Protein AF-A0A432GRE0-F1 (afdb_monomer)

Sequence (163 aa):
MTPLKIIQGWVVRYPKRILFLTLFLGASVVPSLLFLKNDPSPHLLPVSHPARQALQQLREDFTGTNSGVFIMLEAKDTIFKTNTLERIQRLTEAIQNMQLLSTEDLEALNVIAEQMSGKEGLRLQKLLPKEVKDLNDMFWMEFEEMRETLENEGRWFPEWNSL

Radius of gyration: 28.03 Å; Cα contacts (8 Å, |Δi|>4): 56; chains: 1; bounding box: 56×34×92 Å

Organism: NCBI:txid2024889

Secondary structure (DSSP, 8-state):
--HHHHHHHHHHH-HHHHHHHHHHHHHHHGGGGGG------S--S-TTSHHHHHHHHHHHH-TT-S-PPP-----SS-S-SHHHHHHHHHHHHHHHT-----HHHHHHHHHHHHHS-SHHHHHHHHH--SSGGG--HHHHHHHHHHHHHHHHTT---GGGG--

Structure (mmCIF, N/CA/C/O backbone):
data_AF-A0A432GRE0-F1
#
_entry.id   AF-A0A432GRE0-F1
#
loop_
_atom_site.group_PDB
_atom_site.id
_atom_site.type_symbol
_atom_site.label_atom_id
_atom_site.label_alt_id
_atom_site.label_comp_id
_atom_site.label_asym_id
_atom_site.label_entity_id
_atom_site.label_seq_id
_atom_site.pdbx_PDB_ins_code
_atom_site.Cartn_x
_atom_site.Cartn_y
_atom_site.Cartn_z
_atom_site.occupancy
_atom_site.B_iso_or_equiv
_atom_site.auth_seq_id
_atom_site.auth_comp_id
_atom_site.auth_asym_id
_atom_site.auth_atom_id
_atom_site.pdbx_PDB_model_num
ATOM 1 N N . MET A 1 1 ? 12.224 1.061 -63.459 1.00 57.09 1 MET A N 1
ATOM 2 C CA . MET A 1 1 ? 12.650 -0.043 -62.568 1.00 57.09 1 MET A CA 1
ATOM 3 C C . MET A 1 1 ? 11.858 0.112 -61.276 1.00 57.09 1 MET A C 1
ATOM 5 O O . MET A 1 1 ? 11.942 1.175 -60.680 1.00 57.09 1 MET A O 1
ATOM 9 N N . THR A 1 2 ? 10.984 -0.831 -60.916 1.00 74.00 2 THR A N 1
ATOM 10 C CA . THR A 1 2 ? 10.103 -0.656 -59.748 1.00 74.00 2 THR A CA 1
ATOM 11 C C . THR A 1 2 ? 10.904 -0.790 -58.446 1.00 74.00 2 THR A C 1
ATOM 13 O O . THR A 1 2 ? 11.778 -1.658 -58.373 1.00 74.00 2 THR A O 1
ATOM 16 N N . PRO A 1 3 ? 10.625 0.027 -57.414 1.00 75.00 3 PRO A N 1
ATOM 17 C CA . PRO A 1 3 ? 11.394 0.039 -56.162 1.00 75.00 3 PRO A CA 1
ATOM 18 C C . PRO A 1 3 ? 11.444 -1.343 -55.494 1.00 75.00 3 PRO A C 1
ATOM 20 O O . PRO A 1 3 ? 12.472 -1.749 -54.958 1.00 75.00 3 PRO A O 1
ATOM 23 N N . LEU A 1 4 ? 10.377 -2.131 -55.647 1.00 78.19 4 LEU A N 1
ATOM 24 C CA . LEU A 1 4 ? 10.281 -3.501 -55.149 1.00 78.19 4 LEU A CA 1
ATOM 25 C C . LEU A 1 4 ? 11.351 -4.443 -55.734 1.00 78.19 4 LEU A C 1
ATOM 27 O O . LEU A 1 4 ? 11.923 -5.255 -55.010 1.00 78.19 4 LEU A O 1
ATOM 31 N N . LYS A 1 5 ? 11.671 -4.313 -57.029 1.00 78.62 5 LYS A N 1
ATOM 32 C CA . LYS A 1 5 ? 12.694 -5.148 -57.684 1.00 78.62 5 LYS A CA 1
ATOM 33 C C . LYS A 1 5 ? 14.106 -4.804 -57.210 1.00 78.62 5 LYS A C 1
ATOM 35 O O . LYS A 1 5 ? 14.967 -5.678 -57.167 1.00 78.62 5 LYS A O 1
ATOM 40 N N . ILE A 1 6 ? 14.340 -3.547 -56.831 1.00 79.00 6 ILE A N 1
ATOM 41 C CA . ILE A 1 6 ? 15.621 -3.095 -56.276 1.00 79.00 6 ILE A CA 1
ATOM 42 C C . ILE A 1 6 ? 15.813 -3.696 -54.879 1.00 79.00 6 ILE A C 1
ATOM 44 O O . ILE A 1 6 ? 16.862 -4.276 -54.610 1.00 79.00 6 ILE A O 1
ATOM 48 N N . ILE A 1 7 ? 14.778 -3.659 -54.033 1.00 80.06 7 ILE A N 1
ATOM 49 C CA . ILE A 1 7 ? 14.811 -4.243 -52.683 1.00 80.06 7 ILE A CA 1
ATOM 50 C C . ILE A 1 7 ? 15.022 -5.762 -52.747 1.00 80.06 7 ILE A C 1
ATOM 52 O O . ILE A 1 7 ? 15.904 -6.283 -52.070 1.00 80.06 7 ILE A O 1
ATOM 56 N N . GLN A 1 8 ? 14.295 -6.475 -53.613 1.00 80.88 8 GLN A N 1
ATOM 57 C CA . GLN A 1 8 ? 14.498 -7.917 -53.815 1.00 80.88 8 GLN A CA 1
ATOM 58 C C . GLN A 1 8 ? 15.933 -8.246 -54.254 1.00 80.88 8 GLN A C 1
ATOM 60 O O . GLN A 1 8 ? 16.547 -9.171 -53.723 1.00 80.88 8 GLN A O 1
ATOM 65 N N . GLY A 1 9 ? 16.501 -7.455 -55.171 1.00 80.00 9 GLY A N 1
ATOM 66 C CA . GLY A 1 9 ? 17.891 -7.617 -55.599 1.00 80.00 9 GLY A CA 1
ATOM 67 C C . GLY A 1 9 ? 18.896 -7.437 -54.456 1.00 80.00 9 GLY A C 1
ATOM 68 O O . GLY A 1 9 ? 19.890 -8.158 -54.393 1.00 80.00 9 GLY A O 1
ATOM 69 N N . TRP A 1 10 ? 18.626 -6.523 -53.523 1.00 80.31 10 TRP A N 1
ATOM 70 C CA . TRP A 1 10 ? 19.461 -6.303 -52.338 1.00 80.31 10 TRP A CA 1
ATOM 71 C C . TRP A 1 10 ? 19.343 -7.439 -51.318 1.00 80.31 10 TRP A C 1
ATOM 73 O O . TRP A 1 10 ? 20.363 -7.865 -50.776 1.00 80.31 10 TRP A O 1
ATOM 83 N N . VAL A 1 11 ? 18.133 -7.973 -51.117 1.00 82.81 11 VAL A N 1
ATOM 84 C CA . VAL A 1 11 ? 17.869 -9.129 -50.241 1.00 82.81 11 VAL A CA 1
ATOM 85 C C . VAL A 1 11 ? 18.639 -10.364 -50.691 1.00 82.81 11 VAL A C 1
ATOM 87 O O . VAL A 1 11 ? 19.316 -10.997 -49.882 1.00 82.81 11 VAL A O 1
ATOM 90 N N . VAL A 1 12 ? 18.610 -10.663 -51.991 1.00 87.00 12 VAL A N 1
ATOM 91 C CA . VAL A 1 12 ? 19.311 -11.828 -52.551 1.00 87.00 12 VAL A CA 1
ATOM 92 C C . VAL A 1 12 ? 20.828 -11.615 -52.592 1.00 87.00 12 VAL A C 1
ATOM 94 O O . VAL A 1 12 ? 21.588 -12.554 -52.368 1.00 87.00 12 VAL A O 1
ATOM 97 N N . ARG A 1 13 ? 21.297 -10.386 -52.853 1.00 88.38 13 ARG A N 1
ATOM 98 C CA . ARG A 1 13 ? 22.733 -10.084 -52.979 1.00 88.38 13 ARG A CA 1
ATOM 99 C C . ARG A 1 13 ? 23.453 -9.964 -51.632 1.00 88.38 13 ARG A C 1
ATOM 101 O O . ARG A 1 13 ? 24.634 -10.295 -51.558 1.00 88.38 13 ARG A O 1
ATOM 108 N N . TYR A 1 14 ? 22.778 -9.507 -50.574 1.00 88.81 14 TYR A N 1
ATOM 109 C CA . TYR A 1 14 ? 23.393 -9.266 -49.260 1.00 88.81 14 TYR A CA 1
ATOM 110 C C . TYR A 1 14 ? 22.621 -9.893 -48.081 1.00 88.81 14 TYR A C 1
ATOM 112 O O . TYR A 1 14 ? 22.358 -9.207 -47.087 1.00 88.81 14 TYR A O 1
ATOM 120 N N . PRO A 1 15 ? 22.318 -11.205 -48.110 1.00 86.81 15 PRO A N 1
ATOM 121 C CA . PRO A 1 15 ? 21.462 -11.848 -47.110 1.00 86.81 15 PRO A CA 1
ATOM 122 C C . PRO A 1 15 ? 22.035 -11.759 -45.689 1.00 86.81 15 PRO A C 1
ATOM 124 O O . PRO A 1 15 ? 21.315 -11.444 -44.749 1.00 86.81 15 PRO A O 1
ATOM 127 N N . LYS A 1 16 ? 23.354 -11.941 -45.520 1.00 89.50 16 LYS A N 1
ATOM 128 C CA . LYS A 1 16 ? 24.015 -11.859 -44.203 1.00 89.50 16 LYS A CA 1
ATOM 129 C C . LYS A 1 16 ? 23.956 -10.457 -43.589 1.00 89.50 16 LYS A C 1
ATOM 131 O O . LYS A 1 16 ? 23.813 -10.330 -42.380 1.00 89.50 16 LYS A O 1
ATOM 136 N N . ARG A 1 17 ? 24.064 -9.406 -44.414 1.00 90.06 17 ARG A N 1
ATOM 137 C CA . ARG A 1 17 ? 24.013 -8.011 -43.940 1.00 90.06 17 ARG A CA 1
ATOM 138 C C . ARG A 1 17 ? 22.606 -7.626 -43.516 1.00 90.06 17 ARG A C 1
ATOM 140 O O . ARG A 1 17 ? 22.448 -6.951 -42.511 1.00 90.06 17 ARG A O 1
ATOM 147 N N . ILE A 1 18 ? 21.606 -8.077 -44.267 1.00 89.50 18 ILE A N 1
ATOM 148 C CA . ILE A 1 18 ? 20.202 -7.827 -43.942 1.00 89.50 18 ILE A CA 1
ATOM 149 C C . ILE A 1 18 ? 19.811 -8.592 -42.685 1.00 89.50 18 ILE A C 1
ATOM 151 O O . ILE A 1 18 ? 19.222 -7.989 -41.801 1.00 89.50 18 ILE A O 1
ATOM 155 N N . LEU A 1 19 ? 20.233 -9.853 -42.552 1.00 90.62 19 LEU A N 1
ATOM 156 C CA . LEU A 1 19 ? 20.012 -10.638 -41.338 1.00 90.62 19 LEU A CA 1
ATOM 157 C C . LEU A 1 19 ? 20.657 -9.979 -40.111 1.00 90.62 19 LEU A C 1
ATOM 159 O O . LEU A 1 19 ? 20.009 -9.846 -39.074 1.00 90.62 19 LEU A O 1
ATOM 163 N N . PHE A 1 20 ? 21.902 -9.510 -40.241 1.00 94.69 20 PHE A N 1
ATOM 164 C CA . PHE A 1 20 ? 22.573 -8.760 -39.180 1.00 94.69 20 PHE A CA 1
ATOM 165 C C . PHE A 1 20 ? 21.824 -7.471 -38.833 1.00 94.69 20 PHE A C 1
ATOM 167 O O . PHE A 1 20 ? 21.589 -7.205 -37.662 1.00 94.69 20 PHE A O 1
ATOM 174 N N . LEU A 1 21 ? 21.401 -6.699 -39.836 1.00 93.62 21 LEU A N 1
ATOM 175 C CA . LEU A 1 21 ? 20.665 -5.454 -39.633 1.00 93.62 21 LEU A CA 1
ATOM 176 C C . LEU A 1 21 ? 19.322 -5.698 -38.932 1.00 93.62 21 LEU A C 1
ATOM 178 O O . LEU A 1 21 ? 18.994 -4.984 -37.991 1.00 93.62 21 LEU A O 1
ATOM 182 N N . THR A 1 22 ? 18.566 -6.721 -39.341 1.00 92.38 22 THR A N 1
ATOM 183 C CA . THR A 1 22 ? 17.294 -7.081 -38.699 1.00 92.38 22 THR A CA 1
ATOM 184 C C . THR A 1 22 ? 17.494 -7.566 -37.270 1.00 92.38 22 THR A C 1
ATOM 186 O O . THR A 1 22 ? 16.721 -7.196 -36.391 1.00 92.38 22 THR A O 1
ATOM 189 N N . LEU A 1 23 ? 18.548 -8.349 -37.019 1.00 95.19 23 LEU A N 1
ATOM 190 C CA . LEU A 1 23 ? 18.876 -8.822 -35.677 1.00 95.19 23 LEU A CA 1
ATOM 191 C C . LEU A 1 23 ? 19.320 -7.664 -34.779 1.00 95.19 23 LEU A C 1
ATOM 193 O O . LEU A 1 23 ? 18.904 -7.590 -33.631 1.00 95.19 23 LEU A O 1
ATOM 197 N N . PHE A 1 24 ? 20.118 -6.742 -35.315 1.00 96.00 24 PHE A N 1
ATOM 198 C CA . PHE A 1 24 ? 20.566 -5.545 -34.615 1.00 96.00 24 PHE A CA 1
ATOM 199 C C . PHE A 1 24 ? 19.393 -4.623 -34.264 1.00 96.00 24 PHE A C 1
ATOM 201 O O . PHE A 1 24 ? 19.282 -4.189 -33.122 1.00 96.00 24 PHE A O 1
ATOM 208 N N . LEU A 1 25 ? 18.475 -4.383 -35.207 1.00 94.69 25 LEU A N 1
ATOM 209 C CA . LEU A 1 25 ? 17.241 -3.634 -34.952 1.00 94.69 25 LEU A CA 1
ATOM 210 C C . LEU A 1 25 ? 16.382 -4.315 -33.882 1.00 94.69 25 LEU A C 1
ATOM 212 O O . LEU A 1 25 ? 15.955 -3.651 -32.943 1.00 94.69 25 LEU A O 1
ATOM 216 N N . GLY A 1 26 ? 16.189 -5.633 -33.966 1.00 93.12 26 GLY A N 1
ATOM 217 C CA . GLY A 1 26 ? 15.477 -6.389 -32.933 1.00 93.12 26 GLY A CA 1
ATOM 218 C C . GLY A 1 26 ? 16.143 -6.288 -31.558 1.00 93.12 26 GLY A C 1
ATOM 219 O O . GLY A 1 26 ? 15.477 -5.996 -30.569 1.00 93.12 26 GLY A O 1
ATOM 220 N N . ALA A 1 27 ? 17.467 -6.447 -31.495 1.00 94.31 27 ALA A N 1
ATOM 221 C CA . ALA A 1 27 ? 18.237 -6.338 -30.259 1.00 94.31 27 ALA A CA 1
ATOM 222 C C . ALA A 1 27 ? 18.201 -4.919 -29.672 1.00 94.31 27 ALA A C 1
ATOM 224 O O . ALA A 1 27 ? 18.204 -4.761 -28.456 1.00 94.31 27 ALA A O 1
ATOM 225 N N . SER A 1 28 ? 18.114 -3.887 -30.517 1.00 93.69 28 SER A N 1
ATOM 226 C CA . SER A 1 28 ? 18.075 -2.489 -30.075 1.00 93.69 28 SER A CA 1
ATOM 227 C C . SER A 1 28 ? 16.820 -2.129 -29.269 1.00 93.69 28 SER A C 1
ATOM 229 O O . SER A 1 28 ? 16.859 -1.180 -28.492 1.00 93.69 28 SER A O 1
ATOM 231 N N . VAL A 1 29 ? 15.736 -2.905 -29.406 1.00 92.38 29 VAL A N 1
ATOM 232 C CA . VAL A 1 29 ? 14.478 -2.724 -28.655 1.00 92.38 29 VAL A CA 1
ATOM 233 C C . VAL A 1 29 ? 14.493 -3.476 -27.317 1.00 92.38 29 VAL A C 1
ATOM 235 O O . VAL A 1 29 ? 13.714 -3.161 -26.424 1.00 92.38 29 VAL A O 1
ATOM 238 N N . VAL A 1 30 ? 15.400 -4.439 -27.120 1.00 91.00 30 VAL A N 1
ATOM 239 C CA . VAL A 1 30 ? 15.488 -5.229 -25.875 1.00 91.00 30 VAL A CA 1
ATOM 240 C C . VAL A 1 30 ? 15.700 -4.356 -24.627 1.00 91.00 30 VAL A C 1
ATOM 242 O O . VAL A 1 30 ? 15.011 -4.599 -23.637 1.00 91.00 30 VAL A O 1
ATOM 245 N N . PRO A 1 31 ? 16.546 -3.304 -24.635 1.00 90.62 31 PRO A N 1
ATOM 246 C CA . PRO A 1 31 ? 16.659 -2.388 -23.500 1.00 90.62 31 PRO A CA 1
ATOM 247 C C . PRO A 1 31 ? 15.342 -1.695 -23.125 1.00 90.62 31 PRO A C 1
ATOM 249 O O . PRO A 1 31 ? 15.156 -1.363 -21.960 1.00 90.62 31 PRO A O 1
ATOM 252 N N . SER A 1 32 ? 14.403 -1.509 -24.063 1.00 84.50 32 SER A N 1
ATOM 253 C CA . SER A 1 32 ? 13.087 -0.922 -23.770 1.00 84.50 32 SER A CA 1
ATOM 254 C C . SER A 1 32 ? 12.253 -1.787 -22.821 1.00 84.50 32 SER A C 1
ATOM 256 O O . SER A 1 32 ? 11.414 -1.253 -22.102 1.00 84.50 32 SER A O 1
ATOM 258 N N . LEU A 1 33 ? 12.514 -3.098 -22.758 1.00 83.69 33 LEU A N 1
ATOM 259 C CA . LEU A 1 33 ? 11.857 -4.001 -21.810 1.00 83.69 33 LEU A CA 1
ATOM 260 C C . LEU A 1 33 ? 12.248 -3.708 -20.356 1.00 83.69 33 LEU A C 1
ATOM 262 O O . LEU A 1 33 ? 11.462 -3.986 -19.461 1.00 83.69 33 LEU 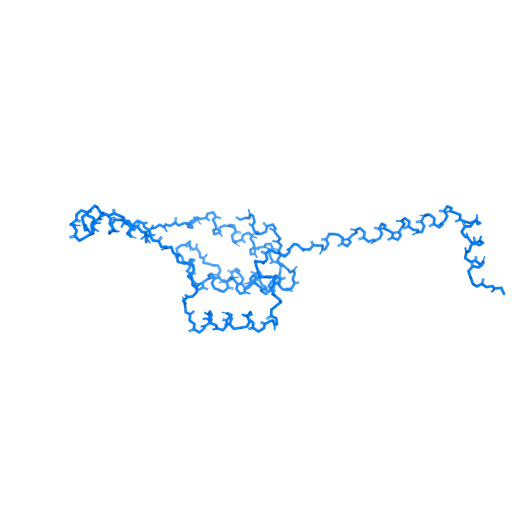A O 1
ATOM 266 N N . LEU A 1 34 ? 13.413 -3.099 -20.109 1.00 81.06 34 LEU A N 1
ATOM 267 C CA . LEU A 1 34 ? 13.804 -2.665 -18.762 1.00 81.06 34 LEU A CA 1
ATOM 268 C C . LEU A 1 34 ? 12.990 -1.458 -18.272 1.00 81.06 34 LEU A C 1
ATOM 270 O O . LEU A 1 34 ? 12.990 -1.162 -17.083 1.00 81.06 34 LEU A O 1
ATOM 274 N N . PHE A 1 35 ? 12.291 -0.764 -19.175 1.00 78.12 35 PHE A N 1
ATOM 275 C CA . PHE A 1 35 ? 11.411 0.358 -18.843 1.00 78.12 35 PHE A CA 1
ATOM 276 C C . PHE A 1 35 ? 9.936 -0.053 -18.740 1.00 78.12 35 PHE A C 1
ATOM 278 O O . PHE A 1 35 ? 9.088 0.812 -18.508 1.00 78.12 35 PHE A O 1
ATOM 285 N N . LEU A 1 36 ? 9.611 -1.344 -18.910 1.00 76.69 36 LEU A N 1
ATOM 286 C CA . LEU A 1 36 ? 8.260 -1.842 -18.663 1.00 76.69 36 LEU A CA 1
ATOM 287 C C . LEU A 1 36 ? 7.952 -1.723 -17.171 1.00 76.69 36 LEU A C 1
ATOM 289 O O . LEU A 1 36 ? 8.658 -2.279 -16.333 1.00 76.69 36 LEU A O 1
ATOM 293 N N . LYS A 1 37 ? 6.876 -1.011 -16.850 1.00 71.56 37 LYS A N 1
ATOM 294 C CA . LYS A 1 37 ? 6.361 -0.885 -15.488 1.00 71.56 37 LYS A CA 1
ATOM 295 C C . LYS A 1 37 ? 5.057 -1.651 -15.414 1.00 71.56 37 LYS A C 1
ATOM 297 O O . LYS A 1 37 ? 4.219 -1.532 -16.307 1.00 71.56 37 LYS A O 1
ATOM 302 N N . ASN A 1 38 ? 4.927 -2.470 -14.381 1.00 63.03 38 ASN A N 1
ATOM 303 C CA . ASN A 1 38 ? 3.652 -3.079 -14.051 1.00 63.03 38 ASN A CA 1
ATOM 304 C C . ASN A 1 38 ? 2.815 -1.993 -13.375 1.00 63.03 38 ASN A C 1
ATOM 306 O O . ASN A 1 38 ? 3.333 -1.345 -12.470 1.00 63.03 38 ASN A O 1
ATOM 310 N N . ASP A 1 39 ? 1.591 -1.761 -13.838 1.00 64.81 39 ASP A N 1
ATOM 311 C CA . ASP A 1 39 ? 0.656 -0.864 -13.160 1.00 64.81 39 ASP A CA 1
ATOM 312 C C . ASP A 1 39 ? -0.028 -1.680 -12.052 1.00 64.81 39 ASP A C 1
ATOM 314 O O . ASP A 1 39 ? -0.822 -2.573 -12.368 1.00 64.81 39 ASP A O 1
ATOM 318 N N . PRO A 1 40 ? 0.323 -1.472 -10.769 1.00 57.88 40 PRO A N 1
ATOM 319 C CA . PRO A 1 40 ? -0.276 -2.216 -9.671 1.00 57.88 40 PRO A CA 1
ATOM 320 C C . PRO A 1 40 ? -1.659 -1.662 -9.302 1.00 57.88 40 PRO A C 1
ATOM 322 O O . PRO A 1 40 ? -2.302 -2.207 -8.403 1.00 57.88 40 PRO A O 1
ATOM 325 N N . SER A 1 41 ? -2.114 -0.579 -9.947 1.00 60.84 41 SER A N 1
ATOM 326 C CA . SER A 1 41 ? -3.357 0.077 -9.585 1.00 60.84 41 SER A CA 1
ATOM 327 C C . SER A 1 41 ? -4.546 -0.860 -9.817 1.00 60.84 41 SER A C 1
ATOM 329 O O . SER A 1 41 ? -4.748 -1.358 -10.929 1.00 60.84 41 SER A O 1
ATOM 331 N N . PRO A 1 42 ? -5.416 -1.064 -8.810 1.00 61.75 42 PRO A N 1
ATOM 332 C CA . PRO A 1 42 ? -6.671 -1.783 -9.011 1.00 61.75 42 PRO A CA 1
ATOM 333 C C . PRO A 1 42 ? -7.651 -0.984 -9.891 1.00 61.75 42 PRO A C 1
ATOM 335 O O . PRO A 1 42 ? -8.709 -1.490 -10.277 1.00 61.75 42 PRO A O 1
ATOM 338 N N . HIS A 1 43 ? -7.335 0.279 -10.204 1.00 66.50 43 HIS A N 1
ATOM 339 C CA . HIS A 1 43 ? -8.165 1.150 -11.018 1.00 66.50 43 HIS A CA 1
ATOM 340 C C . HIS A 1 43 ? -7.886 0.954 -12.508 1.00 66.50 43 HIS A C 1
ATOM 342 O O . HIS A 1 43 ? -6.969 1.528 -13.080 1.00 66.50 43 HIS A O 1
ATOM 348 N N . LEU A 1 44 ? -8.785 0.231 -13.174 1.00 73.81 44 LEU A N 1
ATOM 349 C CA . LEU A 1 44 ? -8.742 0.001 -14.625 1.00 73.81 44 LEU A CA 1
ATOM 350 C C . LEU A 1 44 ? -9.068 1.247 -15.471 1.00 73.81 44 LEU A C 1
ATOM 352 O O . LEU A 1 44 ? -9.038 1.188 -16.700 1.00 73.81 44 LEU A O 1
ATOM 356 N N . LEU A 1 45 ? -9.454 2.356 -14.833 1.00 79.44 45 LEU A N 1
ATOM 357 C CA . LEU A 1 45 ? -9.897 3.573 -15.505 1.00 79.44 45 LEU A CA 1
ATOM 358 C C . LEU A 1 45 ? -8.821 4.663 -15.435 1.00 79.44 45 LEU A C 1
ATOM 360 O O . LEU A 1 45 ? -8.239 4.878 -14.363 1.00 79.44 45 LEU A O 1
ATOM 364 N N . PRO A 1 46 ? -8.609 5.408 -16.539 1.00 75.94 46 PRO A N 1
ATOM 365 C CA . PRO A 1 46 ? -7.669 6.518 -16.541 1.00 75.94 46 PRO A CA 1
ATOM 366 C C . PRO A 1 46 ? -8.113 7.585 -15.538 1.00 75.94 46 PRO A C 1
ATOM 368 O O . PRO A 1 46 ? -9.306 7.767 -15.296 1.00 75.94 46 PRO A O 1
ATOM 371 N N . VAL A 1 47 ? -7.154 8.327 -14.983 1.00 74.19 47 VAL A N 1
ATOM 372 C CA . VAL A 1 47 ? -7.401 9.392 -13.989 1.00 74.19 47 VAL A CA 1
ATOM 373 C C . VAL A 1 47 ? -8.378 10.455 -14.515 1.00 74.19 47 VAL A C 1
ATOM 375 O O . VAL A 1 47 ? -9.189 10.998 -13.772 1.00 74.19 47 VAL A O 1
ATOM 378 N N . SER A 1 48 ? -8.364 10.711 -15.825 1.00 79.62 48 SER A N 1
ATOM 379 C CA . SER A 1 48 ? -9.283 11.642 -16.490 1.00 79.62 48 SER A CA 1
ATOM 380 C C . SER A 1 48 ? -10.731 11.146 -16.583 1.00 79.62 48 SER A C 1
ATOM 382 O O . SER A 1 48 ? -11.605 11.900 -17.010 1.00 79.62 48 SER A O 1
ATOM 384 N N . HIS A 1 49 ? -11.009 9.890 -16.228 1.00 86.44 49 HIS A N 1
ATOM 385 C CA . HIS A 1 49 ? -12.351 9.338 -16.315 1.00 86.44 49 HIS A CA 1
ATOM 386 C C . HIS A 1 49 ? -13.274 9.998 -15.271 1.00 86.44 49 HIS A C 1
ATOM 388 O O . HIS A 1 49 ? -12.919 10.031 -14.091 1.00 86.44 49 HIS A O 1
ATOM 394 N N . PRO A 1 50 ? -14.496 10.435 -15.638 1.00 87.00 50 PRO A N 1
ATOM 395 C CA . PRO A 1 50 ? -15.411 11.115 -14.714 1.00 87.00 50 PRO A CA 1
ATOM 396 C C . PRO A 1 50 ? -15.686 10.339 -13.419 1.00 87.00 50 PRO A C 1
ATOM 398 O O . PRO A 1 50 ? -15.787 10.927 -12.350 1.00 87.00 50 PRO A O 1
ATOM 401 N N . ALA A 1 51 ? -15.750 9.004 -13.491 1.00 83.50 51 ALA A N 1
ATOM 402 C CA . ALA A 1 51 ? -15.938 8.161 -12.306 1.00 83.50 51 ALA A CA 1
ATOM 403 C C . ALA A 1 51 ? -14.748 8.195 -11.325 1.00 83.50 51 ALA A C 1
ATOM 405 O O . ALA A 1 51 ? -14.966 8.113 -10.122 1.00 83.50 51 ALA A O 1
ATOM 406 N N . ARG A 1 52 ? -13.506 8.337 -11.819 1.00 79.50 52 ARG A N 1
ATOM 407 C CA . ARG A 1 52 ? -12.308 8.493 -10.972 1.00 79.50 52 ARG A CA 1
ATOM 408 C C . ARG A 1 52 ? -12.323 9.855 -10.282 1.00 79.50 52 ARG A C 1
ATOM 410 O O . ARG A 1 52 ? -12.131 9.908 -9.075 1.00 79.50 52 ARG A O 1
ATOM 417 N N . GLN A 1 53 ? -12.654 10.917 -11.018 1.00 84.00 53 GLN A N 1
ATOM 418 C CA . GLN A 1 53 ? -12.778 12.268 -10.458 1.00 84.00 53 GLN A CA 1
ATOM 419 C C . GLN A 1 53 ? -13.882 12.355 -9.399 1.00 84.00 53 GLN A C 1
ATOM 421 O O . GLN A 1 53 ? -13.662 12.907 -8.329 1.00 84.00 53 GLN A O 1
ATOM 426 N N . ALA A 1 54 ? -15.046 11.753 -9.657 1.00 82.50 54 ALA A N 1
ATOM 427 C CA . ALA A 1 54 ? -16.141 11.722 -8.693 1.00 82.50 54 ALA A CA 1
ATOM 428 C C . ALA A 1 54 ? -15.790 10.917 -7.432 1.00 82.50 54 ALA A C 1
ATOM 430 O O . ALA A 1 54 ? -16.144 11.327 -6.332 1.00 82.50 54 ALA A O 1
ATOM 431 N N . LEU A 1 55 ? -15.083 9.787 -7.570 1.00 75.69 55 LEU A N 1
ATOM 432 C CA . LEU A 1 55 ? -14.626 8.996 -6.424 1.00 75.69 55 LEU A CA 1
ATOM 433 C C . LEU A 1 55 ? -13.588 9.754 -5.591 1.00 75.69 55 LEU A C 1
ATOM 435 O O . LEU A 1 55 ? -13.660 9.736 -4.366 1.00 75.69 55 LEU A O 1
ATOM 439 N N . GLN A 1 56 ? -12.649 10.431 -6.252 1.00 75.75 56 GLN A N 1
ATOM 440 C CA . GLN A 1 56 ? -11.657 11.265 -5.586 1.00 75.75 56 GLN A CA 1
ATOM 441 C C . GLN A 1 56 ? -12.328 12.416 -4.834 1.00 75.75 56 GLN A C 1
ATOM 443 O O . GLN A 1 56 ? -12.057 12.606 -3.654 1.00 75.75 56 GLN A O 1
ATOM 448 N N . GLN A 1 57 ? -13.275 13.102 -5.475 1.00 80.62 57 GLN A N 1
ATOM 449 C CA . GLN A 1 57 ? -14.047 14.161 -4.840 1.00 80.62 57 GLN A CA 1
ATOM 450 C C . GLN A 1 57 ? -14.860 13.638 -3.646 1.00 80.62 57 GLN A C 1
ATOM 452 O O . GLN A 1 57 ? -14.859 14.253 -2.589 1.00 80.62 57 GLN A O 1
ATOM 457 N N . LEU A 1 58 ? -15.498 12.468 -3.760 1.00 77.25 58 LEU A N 1
ATOM 458 C CA . LEU A 1 58 ? -16.196 11.843 -2.631 1.00 77.25 58 LEU A CA 1
ATOM 459 C C . LEU A 1 58 ? -15.252 11.502 -1.474 1.00 77.25 58 LEU A C 1
ATOM 461 O O . LEU A 1 58 ? -15.667 11.605 -0.326 1.00 77.25 58 LEU A O 1
ATOM 465 N N . ARG A 1 59 ? -14.010 11.103 -1.762 1.00 69.69 59 ARG A N 1
ATOM 466 C CA . ARG A 1 59 ? -12.987 10.800 -0.751 1.00 69.69 59 ARG A CA 1
ATOM 467 C C . ARG A 1 59 ? -12.462 12.063 -0.059 1.00 69.69 59 ARG A C 1
ATOM 469 O O . ARG A 1 59 ? -12.207 12.026 1.138 1.00 69.69 59 ARG A O 1
ATOM 476 N N . GLU A 1 60 ? -12.300 13.156 -0.802 1.00 72.25 60 GLU A N 1
ATOM 477 C CA . GLU A 1 60 ? -11.892 14.463 -0.265 1.00 72.25 60 GLU A CA 1
ATOM 478 C C . GLU A 1 60 ? -13.011 15.102 0.573 1.00 72.25 60 GLU A C 1
ATOM 480 O O . GLU A 1 60 ? -12.761 15.590 1.675 1.00 72.25 60 GLU A O 1
ATOM 485 N N . ASP A 1 61 ? -14.252 15.047 0.083 1.00 78.56 61 ASP A N 1
ATOM 486 C CA . ASP A 1 61 ? -15.408 15.681 0.722 1.00 78.56 61 ASP A CA 1
ATOM 487 C C . ASP A 1 61 ? -15.971 14.850 1.890 1.00 78.56 61 ASP A C 1
ATOM 489 O O . ASP A 1 61 ? -16.564 15.398 2.825 1.00 78.56 61 ASP A O 1
ATOM 493 N N . PHE A 1 62 ? -15.800 13.523 1.861 1.00 70.06 62 PHE A N 1
ATOM 494 C CA . PHE A 1 62 ? -16.325 12.612 2.874 1.00 70.06 62 PHE A CA 1
ATOM 495 C C . PHE A 1 62 ? -15.263 11.603 3.324 1.00 70.06 62 PHE A C 1
ATOM 497 O O . PHE A 1 62 ? -14.769 10.793 2.546 1.00 70.06 62 PHE A O 1
ATOM 504 N N . THR A 1 63 ? -15.032 11.518 4.636 1.00 56.72 63 THR A N 1
ATOM 505 C CA . THR A 1 63 ? -14.164 10.511 5.287 1.00 56.72 63 THR A CA 1
ATOM 506 C C . THR A 1 63 ? -14.701 9.064 5.197 1.00 56.72 63 THR A C 1
ATOM 508 O O . THR A 1 63 ? -14.261 8.176 5.924 1.00 56.72 63 THR A O 1
ATOM 511 N N . GLY A 1 64 ? -15.705 8.814 4.349 1.00 49.12 64 GLY A N 1
ATOM 512 C CA . GLY A 1 64 ? -16.644 7.696 4.450 1.00 49.12 64 GLY A CA 1
ATOM 513 C C . GLY A 1 64 ? -16.429 6.524 3.492 1.00 49.12 64 GLY A C 1
ATOM 514 O O . GLY A 1 64 ? -17.187 5.561 3.568 1.00 49.12 64 GLY A O 1
ATOM 515 N N . THR A 1 65 ? -15.431 6.557 2.606 1.00 54.34 65 THR A N 1
ATOM 516 C CA . THR A 1 65 ? -15.083 5.389 1.766 1.00 54.34 65 THR A CA 1
ATOM 517 C C . THR A 1 65 ? -13.932 4.571 2.344 1.00 54.34 65 THR A C 1
ATOM 519 O O . THR A 1 65 ? -13.297 3.804 1.623 1.00 54.34 65 THR A O 1
ATOM 522 N N . ASN A 1 66 ? -13.627 4.753 3.628 1.00 57.72 66 ASN A N 1
ATOM 523 C CA . ASN A 1 66 ? -12.581 3.992 4.291 1.00 57.72 66 ASN A CA 1
ATOM 524 C C . ASN A 1 66 ? -12.989 2.521 4.402 1.00 57.72 66 ASN A C 1
ATOM 526 O O . ASN A 1 66 ? -14.153 2.192 4.646 1.00 57.72 66 ASN A O 1
ATOM 530 N N . SER A 1 67 ? -12.016 1.633 4.222 1.00 60.88 67 SER A N 1
ATOM 531 C CA . SER A 1 67 ? -12.199 0.192 4.370 1.00 60.88 67 SER A CA 1
ATOM 532 C C . SER A 1 67 ? -12.734 -0.129 5.768 1.00 60.88 67 SER A C 1
ATOM 534 O O . SER A 1 67 ? -12.044 0.056 6.766 1.00 60.88 67 SER A O 1
ATOM 536 N N . GLY A 1 68 ? -13.979 -0.599 5.841 1.00 63.78 68 GLY A N 1
ATOM 537 C CA . GLY A 1 68 ? -14.623 -1.006 7.087 1.00 63.78 68 GLY A CA 1
ATOM 538 C C . GLY A 1 68 ? -14.609 -2.521 7.260 1.00 63.78 68 GLY A C 1
ATOM 539 O O . GLY A 1 68 ? -14.825 -3.266 6.305 1.00 63.78 68 GLY A O 1
ATOM 540 N N . VAL A 1 69 ? -14.414 -2.986 8.494 1.00 66.69 69 VAL A N 1
ATOM 541 C CA . VAL A 1 69 ? -14.606 -4.396 8.856 1.00 66.69 69 VAL A CA 1
ATOM 542 C C . VAL A 1 69 ? -15.990 -4.553 9.478 1.00 66.69 69 VAL A C 1
ATOM 544 O O . VAL A 1 69 ? -16.297 -3.929 10.492 1.00 66.69 69 VAL A O 1
ATOM 547 N N . PHE A 1 70 ? -16.832 -5.397 8.881 1.00 74.44 70 PHE A N 1
ATOM 548 C CA . PHE A 1 70 ? -18.143 -5.727 9.435 1.00 74.44 70 PHE A CA 1
ATOM 549 C C . PHE A 1 70 ? -18.066 -7.029 10.233 1.00 74.44 70 PHE A C 1
ATOM 551 O O . PHE A 1 70 ? -17.730 -8.080 9.688 1.00 74.44 70 PHE A O 1
ATOM 558 N N . ILE A 1 71 ? -18.392 -6.969 11.524 1.00 73.56 71 ILE A N 1
ATOM 559 C CA . ILE A 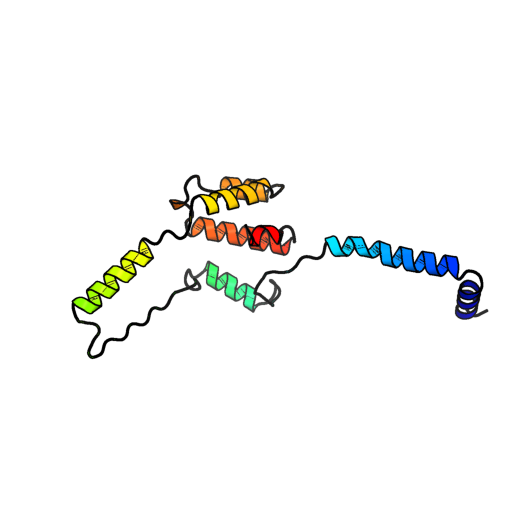1 71 ? -18.371 -8.131 12.417 1.00 73.56 71 ILE A CA 1
ATOM 560 C C . ILE A 1 71 ? -19.809 -8.504 12.755 1.00 73.56 71 ILE A C 1
ATOM 562 O O . ILE A 1 71 ? -20.518 -7.753 13.423 1.00 73.56 71 ILE A O 1
ATOM 566 N N . MET A 1 72 ? -20.236 -9.682 12.302 1.00 80.25 72 MET A N 1
ATOM 567 C CA . MET A 1 72 ? -21.574 -10.201 12.570 1.00 80.25 72 MET A CA 1
ATOM 568 C C . MET A 1 72 ? -21.529 -11.211 13.715 1.00 80.25 72 MET A C 1
ATOM 570 O O . MET A 1 72 ? -20.706 -12.126 13.720 1.00 80.25 72 MET A O 1
ATOM 574 N N . LEU A 1 73 ? -22.416 -11.041 14.694 1.00 77.94 73 LEU A N 1
ATOM 575 C CA . LEU A 1 73 ? -22.461 -11.866 15.896 1.00 77.94 73 LEU A CA 1
ATOM 576 C C . LEU A 1 73 ? -23.806 -12.566 15.992 1.00 77.94 73 LEU A C 1
ATOM 578 O O . LEU A 1 73 ? -24.853 -11.922 16.030 1.00 77.94 73 LEU A O 1
ATOM 582 N N . GLU A 1 74 ? -23.763 -13.889 16.069 1.00 80.88 74 GLU A N 1
ATOM 583 C CA . GLU A 1 74 ? -24.948 -14.714 16.244 1.00 80.88 74 GLU A CA 1
ATOM 584 C C . GLU A 1 74 ? -25.126 -15.080 17.724 1.00 80.88 74 GLU A C 1
ATOM 586 O O . GLU A 1 74 ? -24.198 -15.541 18.394 1.00 80.88 74 GLU A O 1
ATOM 591 N N . ALA A 1 75 ? -26.338 -14.892 18.242 1.00 81.12 75 ALA A N 1
ATOM 592 C CA . ALA A 1 75 ? -26.735 -15.337 19.571 1.00 81.12 75 ALA A CA 1
ATOM 593 C C . ALA A 1 75 ? -28.071 -16.082 19.475 1.00 81.12 75 ALA A C 1
ATOM 595 O O . ALA A 1 75 ? -28.988 -15.604 18.817 1.00 81.12 75 ALA A O 1
ATOM 596 N N . LYS A 1 76 ? -28.197 -17.229 20.163 1.00 80.50 76 LYS A N 1
ATOM 597 C CA . LYS A 1 76 ? -29.389 -18.100 20.077 1.00 80.50 76 LYS A CA 1
ATOM 598 C C . LYS A 1 76 ? -30.717 -17.418 20.429 1.00 80.50 76 LYS A C 1
ATOM 600 O O . LYS A 1 76 ? -31.726 -17.772 19.840 1.00 80.50 76 LYS A O 1
ATOM 605 N N . ASP A 1 77 ? -30.710 -16.479 21.378 1.00 83.88 77 ASP A N 1
ATOM 606 C CA . ASP A 1 77 ? -31.928 -15.767 21.803 1.00 83.88 77 ASP A CA 1
ATOM 607 C C . ASP A 1 77 ? -31.846 -14.267 21.494 1.00 83.88 77 ASP A C 1
ATOM 609 O O . ASP A 1 77 ? -32.680 -13.712 20.789 1.00 83.88 77 ASP A O 1
ATOM 613 N N . THR A 1 78 ? -30.855 -13.580 22.072 1.00 84.31 78 THR A N 1
ATOM 614 C CA . THR A 1 78 ? -30.668 -12.132 21.938 1.00 84.31 78 THR A CA 1
ATOM 615 C C . THR A 1 78 ? -29.228 -11.744 22.253 1.00 84.31 78 THR A C 1
ATOM 617 O O . THR A 1 78 ? -28.565 -12.399 23.064 1.00 84.31 78 THR A O 1
ATOM 620 N N . ILE A 1 79 ? -28.760 -10.659 21.635 1.00 82.31 79 ILE A N 1
ATOM 621 C CA . ILE A 1 79 ? -27.445 -10.061 21.886 1.00 82.31 79 ILE A CA 1
ATOM 622 C C . ILE A 1 79 ? -27.401 -9.226 23.172 1.00 82.31 79 ILE A C 1
ATOM 624 O O . ILE A 1 79 ? -26.321 -8.973 23.694 1.00 82.31 79 ILE A O 1
ATOM 628 N N . PHE A 1 80 ? -28.554 -8.838 23.729 1.00 88.06 80 PHE A N 1
ATOM 629 C CA . PHE A 1 80 ? -28.645 -7.971 24.914 1.00 88.06 80 PHE A CA 1
ATOM 630 C C . PHE A 1 80 ? -28.406 -8.711 26.242 1.00 88.06 80 PHE A C 1
ATOM 632 O O . PHE A 1 80 ? -28.892 -8.303 27.294 1.00 88.06 80 PHE A O 1
ATOM 639 N N . LYS A 1 81 ? -27.667 -9.825 26.212 1.00 88.69 81 LYS A N 1
ATOM 640 C CA . LYS A 1 81 ? -27.227 -10.536 27.416 1.00 88.69 81 LYS A CA 1
ATOM 641 C C . LYS A 1 81 ? -25.882 -9.976 27.859 1.00 88.69 81 LYS A C 1
ATOM 643 O O . LYS A 1 81 ? -25.001 -9.781 27.026 1.00 88.69 81 LYS A O 1
ATOM 648 N N . THR A 1 82 ? -25.684 -9.820 29.166 1.00 90.06 82 THR A N 1
ATOM 649 C CA . THR A 1 82 ? -24.443 -9.276 29.744 1.00 90.06 82 THR A CA 1
ATOM 650 C C . THR A 1 82 ? -23.189 -9.963 29.201 1.00 90.06 82 THR A C 1
ATOM 652 O O . THR A 1 82 ? -22.280 -9.287 28.746 1.00 90.06 82 THR A O 1
ATOM 655 N N . ASN A 1 83 ? -23.175 -11.298 29.142 1.00 88.06 83 ASN A N 1
ATOM 656 C CA . ASN A 1 83 ? -22.037 -12.065 28.616 1.00 88.06 83 ASN A CA 1
ATOM 657 C C . ASN A 1 83 ? -21.760 -11.782 27.123 1.00 88.06 83 ASN A C 1
ATOM 659 O O . ASN A 1 83 ? -20.612 -11.715 26.693 1.00 88.06 83 ASN A O 1
ATOM 663 N N . THR A 1 84 ? -22.806 -11.600 26.312 1.00 88.62 84 THR A N 1
ATOM 664 C CA . THR A 1 84 ? -22.645 -11.292 24.884 1.00 88.62 84 THR A CA 1
ATOM 665 C C . THR A 1 84 ? -22.132 -9.869 24.689 1.00 88.62 84 THR A C 1
ATOM 667 O O . THR A 1 84 ? -21.203 -9.670 23.914 1.00 88.62 84 THR A O 1
ATOM 670 N N . LEU A 1 85 ? -22.667 -8.903 25.439 1.00 90.25 85 LEU A N 1
ATOM 671 C CA . LEU A 1 85 ? -22.193 -7.518 25.413 1.00 90.25 85 LEU A CA 1
ATOM 672 C C . LEU A 1 85 ? -20.748 -7.397 25.916 1.00 90.25 85 LEU A C 1
ATOM 674 O O . LEU A 1 85 ? -19.953 -6.694 25.306 1.00 90.25 85 LEU A O 1
ATOM 678 N N . GLU A 1 86 ? -20.375 -8.138 26.960 1.00 91.81 86 GLU A N 1
ATOM 679 C CA . GLU A 1 86 ? -19.001 -8.171 27.470 1.00 91.81 86 GLU A CA 1
ATOM 680 C C . GLU A 1 86 ? -18.027 -8.756 26.436 1.00 91.81 86 GLU A C 1
ATOM 682 O O . GLU A 1 86 ? -16.924 -8.246 26.250 1.00 91.81 86 GLU A O 1
ATOM 687 N N . ARG A 1 87 ? -18.438 -9.794 25.697 1.00 88.38 87 ARG A N 1
ATOM 688 C CA . ARG A 1 87 ? -17.651 -10.321 24.572 1.00 88.38 87 ARG A CA 1
ATOM 689 C C . ARG A 1 87 ? -17.490 -9.304 23.446 1.00 88.38 87 ARG A C 1
ATOM 691 O O . ARG A 1 87 ? -16.391 -9.196 22.911 1.00 88.38 87 ARG A O 1
ATOM 698 N N . ILE A 1 88 ? -18.555 -8.577 23.098 1.00 89.19 88 ILE A N 1
ATOM 699 C CA . ILE A 1 88 ? -18.502 -7.494 22.104 1.00 89.19 88 ILE A CA 1
ATOM 700 C C . ILE A 1 88 ? -17.514 -6.430 22.554 1.00 89.19 88 ILE A C 1
ATOM 702 O O . ILE A 1 88 ? -16.634 -6.061 21.789 1.00 89.19 88 ILE A O 1
ATOM 706 N N . GLN A 1 89 ? -17.624 -5.985 23.803 1.00 90.75 89 GLN A N 1
ATOM 707 C CA . GLN A 1 89 ? -16.738 -4.980 24.367 1.00 90.75 89 GLN A CA 1
ATOM 708 C C . GLN A 1 89 ? -15.276 -5.429 24.305 1.00 90.75 89 GLN A C 1
ATOM 710 O O . GLN A 1 89 ? -14.451 -4.708 23.757 1.00 90.75 89 GLN A O 1
ATOM 715 N N . ARG A 1 90 ? -14.961 -6.641 24.779 1.00 92.12 90 ARG A N 1
ATOM 716 C CA . ARG A 1 90 ? -13.590 -7.178 24.736 1.00 92.12 90 ARG A CA 1
ATOM 717 C C . ARG A 1 90 ? -13.052 -7.289 23.310 1.00 92.12 90 ARG A C 1
ATOM 719 O O . ARG A 1 90 ? -1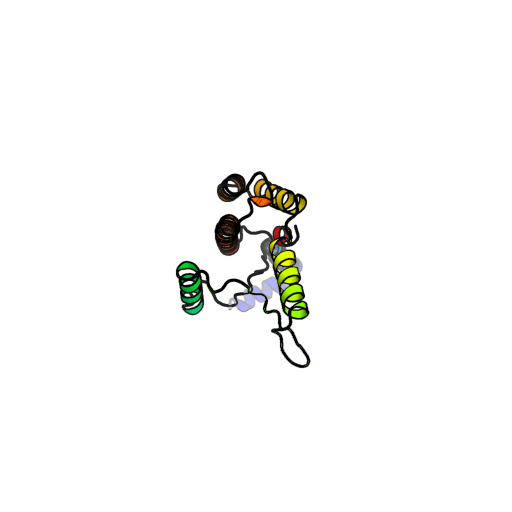1.872 -7.045 23.091 1.00 92.12 90 ARG A O 1
ATOM 726 N N . LEU A 1 91 ? -13.895 -7.664 22.346 1.00 89.88 91 LEU A N 1
ATOM 727 C CA . LEU A 1 91 ? -13.506 -7.725 20.937 1.00 89.88 91 LEU A CA 1
ATOM 728 C C . LEU A 1 91 ? -13.210 -6.329 20.381 1.00 89.88 91 LEU A C 1
ATOM 730 O O . LEU A 1 91 ? -12.178 -6.134 19.748 1.00 89.88 91 LEU A O 1
ATOM 734 N N . THR A 1 92 ? -14.088 -5.362 20.645 1.00 88.31 92 THR A N 1
ATOM 735 C CA . THR A 1 92 ? -13.900 -3.968 20.235 1.00 88.31 92 THR A CA 1
ATOM 736 C C . THR A 1 92 ? -12.631 -3.382 20.849 1.00 88.31 92 THR A C 1
ATOM 738 O O . THR A 1 92 ? -11.833 -2.797 20.126 1.00 88.31 92 THR A O 1
ATOM 741 N N . GLU A 1 93 ? -12.392 -3.596 22.145 1.00 91.75 93 GLU A N 1
ATOM 742 C CA . GLU A 1 93 ? -11.174 -3.153 22.833 1.00 91.75 93 GLU A CA 1
ATOM 743 C C . GLU A 1 93 ? -9.922 -3.822 22.253 1.00 91.75 93 GLU A C 1
ATOM 745 O O . GLU A 1 93 ? -8.913 -3.155 22.037 1.00 91.75 93 GLU A O 1
ATOM 750 N N . ALA A 1 94 ? -9.970 -5.124 21.959 1.00 88.62 94 ALA A N 1
ATOM 751 C CA . ALA A 1 94 ? -8.843 -5.828 21.352 1.00 88.62 94 ALA A CA 1
ATOM 752 C C . ALA A 1 94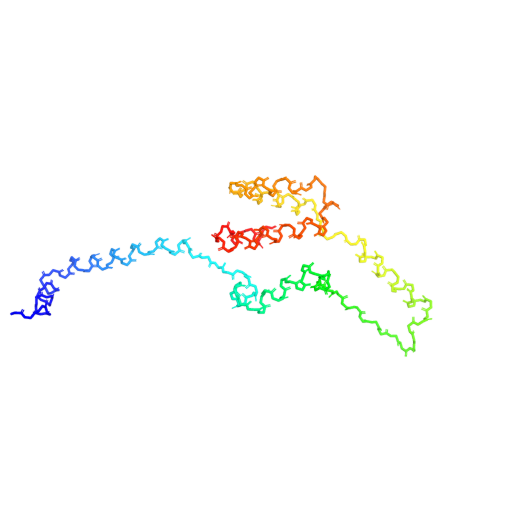 ? -8.512 -5.291 19.952 1.00 88.62 94 ALA A C 1
ATOM 754 O O . ALA A 1 94 ? -7.339 -5.158 19.625 1.00 88.62 94 ALA A O 1
ATOM 755 N N . ILE A 1 95 ? -9.526 -4.956 19.146 1.00 86.12 95 ILE A N 1
ATOM 756 C CA . ILE A 1 95 ? -9.339 -4.360 17.815 1.00 86.12 95 ILE A CA 1
ATOM 757 C C . ILE A 1 95 ? -8.811 -2.927 17.929 1.00 86.12 95 ILE A C 1
ATOM 759 O O . ILE A 1 95 ? -7.879 -2.570 17.222 1.00 86.12 95 ILE A O 1
ATOM 763 N N . GLN A 1 96 ? -9.361 -2.113 18.832 1.00 81.94 96 GLN A N 1
ATOM 764 C CA . GLN A 1 96 ? -8.923 -0.726 19.028 1.00 81.94 96 GLN A CA 1
ATOM 765 C C . GLN A 1 96 ? -7.476 -0.622 19.511 1.00 81.94 96 GLN A C 1
ATOM 767 O O . GLN A 1 96 ? -6.775 0.316 19.149 1.00 81.94 96 GLN A O 1
ATOM 772 N N . ASN A 1 97 ? -7.031 -1.584 20.319 1.00 84.19 97 ASN A N 1
ATOM 773 C CA . ASN A 1 97 ? -5.660 -1.646 20.817 1.00 84.19 97 ASN A CA 1
ATOM 774 C C . ASN A 1 97 ? -4.749 -2.518 19.939 1.00 84.19 97 ASN A C 1
ATOM 776 O O . ASN A 1 97 ? -3.600 -2.767 20.308 1.00 84.19 97 ASN A O 1
ATOM 780 N N . MET A 1 98 ? -5.247 -3.021 18.805 1.00 82.12 98 MET A N 1
ATOM 781 C CA . MET A 1 98 ? -4.449 -3.820 17.887 1.00 82.12 98 MET A CA 1
ATOM 782 C C . MET A 1 98 ? -3.444 -2.912 17.187 1.00 82.12 98 MET A C 1
ATOM 784 O O . MET A 1 98 ? -3.787 -2.136 16.299 1.00 82.12 98 MET A O 1
ATOM 788 N N . GLN A 1 99 ? -2.182 -3.036 17.574 1.00 79.12 99 GLN A N 1
ATOM 789 C CA . GLN A 1 99 ? -1.091 -2.391 16.872 1.00 79.12 99 GLN A CA 1
ATOM 790 C C . GLN A 1 99 ? -0.622 -3.322 15.750 1.00 79.12 99 GLN A C 1
ATOM 792 O O . GLN A 1 99 ? 0.059 -4.313 15.998 1.00 79.12 99 GLN A O 1
ATOM 797 N N . LEU A 1 100 ? -1.069 -3.035 14.525 1.00 79.06 100 LEU A N 1
ATOM 798 C CA . LEU A 1 100 ? -0.669 -3.778 13.323 1.00 79.06 100 LEU A CA 1
ATOM 799 C C . LEU A 1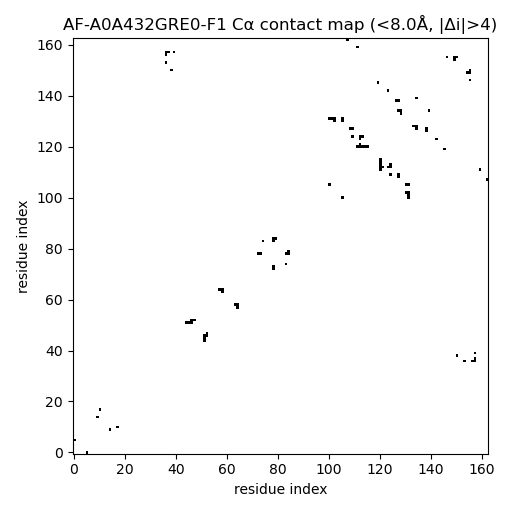 100 ? 0.690 -3.337 12.785 1.00 79.06 100 LEU A C 1
ATOM 801 O O . LEU A 1 100 ? 1.340 -4.115 12.102 1.00 79.06 100 LEU A O 1
ATOM 805 N N . LEU A 1 101 ? 1.080 -2.100 13.095 1.00 82.38 101 LEU A N 1
ATOM 806 C CA . LEU A 1 101 ? 2.326 -1.507 12.641 1.00 82.38 101 LEU A CA 1
ATOM 807 C C . LEU A 1 101 ? 3.432 -1.780 13.654 1.00 82.38 101 LEU A C 1
ATOM 809 O O . LEU A 1 101 ? 3.266 -1.513 14.851 1.00 82.38 101 LEU A O 1
ATOM 813 N N . SER A 1 102 ? 4.566 -2.262 13.175 1.00 84.44 102 SER A N 1
ATOM 814 C CA . SER A 1 102 ? 5.751 -2.517 13.979 1.00 84.44 102 SER A CA 1
ATOM 815 C C . SER A 1 102 ? 6.871 -1.520 13.673 1.00 84.44 102 SER A C 1
ATOM 817 O O . SER A 1 102 ? 6.766 -0.654 12.802 1.00 84.44 102 SER A O 1
ATOM 819 N N . THR A 1 103 ? 7.954 -1.589 14.446 1.00 85.31 103 THR A N 1
ATOM 820 C CA . THR A 1 103 ? 9.152 -0.775 14.195 1.00 85.31 103 THR A CA 1
ATOM 821 C C . THR A 1 103 ? 9.797 -1.116 12.859 1.00 85.31 103 THR A C 1
ATOM 823 O O . THR A 1 103 ? 10.308 -0.222 12.192 1.00 85.31 103 THR A O 1
ATOM 826 N N . GLU A 1 104 ? 9.703 -2.377 12.443 1.00 85.44 104 GLU A N 1
ATOM 827 C CA . GLU A 1 104 ? 10.193 -2.865 11.158 1.00 85.44 104 GLU A CA 1
ATOM 828 C C . GLU A 1 104 ? 9.474 -2.184 9.981 1.00 85.44 104 GLU A C 1
ATOM 830 O O . GLU A 1 104 ? 10.132 -1.807 9.014 1.00 85.44 104 GLU A O 1
ATOM 835 N N . ASP A 1 105 ? 8.165 -1.927 10.085 1.00 86.06 105 ASP A N 1
ATOM 836 C CA . ASP A 1 105 ? 7.409 -1.224 9.035 1.00 86.06 105 ASP A CA 1
ATOM 837 C C . ASP A 1 105 ? 7.886 0.229 8.868 1.00 86.06 105 ASP A C 1
ATOM 839 O O . ASP A 1 105 ? 8.014 0.750 7.758 1.00 86.06 105 ASP A O 1
ATOM 843 N N . LEU A 1 106 ? 8.201 0.900 9.981 1.00 87.12 106 LEU A N 1
ATOM 844 C CA . LEU A 1 106 ? 8.738 2.261 9.954 1.00 87.12 106 LEU A CA 1
ATOM 845 C C . LEU A 1 106 ? 10.170 2.293 9.400 1.00 87.12 106 LEU A C 1
ATOM 847 O O . LEU A 1 106 ? 10.537 3.234 8.694 1.00 87.12 106 LEU A O 1
ATOM 851 N N . GLU A 1 107 ? 10.980 1.273 9.676 1.00 87.88 107 GLU A N 1
ATOM 852 C CA . GLU A 1 107 ? 12.299 1.114 9.057 1.00 87.88 107 GLU A CA 1
ATOM 853 C C . GLU A 1 107 ? 12.185 0.883 7.544 1.00 87.88 107 GLU A C 1
ATOM 855 O O . GLU A 1 107 ? 12.891 1.543 6.780 1.00 87.88 107 GLU A O 1
ATOM 860 N N . ALA A 1 108 ? 11.253 0.037 7.095 1.00 86.44 108 ALA A N 1
ATOM 861 C CA . ALA A 1 108 ? 10.994 -0.197 5.675 1.00 86.44 108 ALA A CA 1
ATOM 862 C C . ALA A 1 108 ? 10.601 1.099 4.944 1.00 86.44 108 ALA A C 1
ATOM 864 O O . ALA A 1 108 ? 11.161 1.419 3.891 1.00 86.44 108 ALA A O 1
ATOM 865 N N . LEU A 1 109 ? 9.721 1.913 5.538 1.00 87.75 109 LEU A N 1
ATOM 866 C CA . LEU A 1 109 ? 9.355 3.223 4.992 1.00 87.75 109 LEU A CA 1
ATOM 867 C C . LEU A 1 109 ? 10.546 4.192 4.916 1.00 87.75 109 LEU A C 1
ATOM 869 O O . LEU A 1 109 ? 10.671 4.932 3.938 1.00 87.75 109 LEU A O 1
ATOM 873 N N . ASN A 1 110 ? 11.443 4.178 5.908 1.00 87.50 110 ASN A N 1
ATOM 874 C CA . ASN A 1 110 ? 12.675 4.971 5.860 1.00 87.50 110 ASN A CA 1
ATOM 875 C C . ASN A 1 110 ? 13.599 4.510 4.725 1.00 87.50 110 ASN A C 1
ATOM 877 O O . ASN A 1 110 ? 14.119 5.349 3.992 1.00 87.50 110 ASN A O 1
ATOM 881 N N . VAL A 1 111 ? 13.747 3.198 4.518 1.00 87.50 111 VAL A N 1
ATOM 882 C CA . VAL A 1 111 ? 14.525 2.646 3.397 1.00 87.50 111 VAL A CA 1
ATOM 883 C C . VAL A 1 111 ? 13.949 3.104 2.056 1.00 87.50 111 VAL A C 1
ATOM 885 O O . VAL A 1 111 ? 14.701 3.548 1.186 1.00 87.50 111 VAL A O 1
ATOM 888 N N . ILE A 1 112 ? 12.623 3.074 1.890 1.00 86.06 112 ILE A N 1
ATOM 889 C CA . ILE A 1 112 ? 11.955 3.596 0.687 1.00 86.06 112 ILE A CA 1
ATOM 890 C C . ILE A 1 112 ? 12.266 5.089 0.511 1.00 86.06 112 ILE A C 1
ATOM 892 O O . ILE A 1 112 ? 12.621 5.525 -0.586 1.00 86.06 112 ILE A O 1
ATOM 896 N N . ALA A 1 113 ? 12.196 5.877 1.585 1.00 86.25 113 ALA A N 1
ATOM 897 C CA . ALA A 1 113 ? 12.465 7.312 1.548 1.00 86.25 113 ALA A CA 1
ATOM 898 C C . ALA A 1 113 ? 13.929 7.658 1.217 1.00 86.25 113 ALA A C 1
ATOM 900 O O . ALA A 1 113 ? 14.192 8.698 0.612 1.00 86.25 113 ALA A O 1
ATOM 901 N N . GLU A 1 114 ? 14.886 6.808 1.592 1.00 86.06 114 GLU A N 1
ATOM 902 C CA . GLU A 1 114 ? 16.303 6.947 1.233 1.00 86.06 114 GLU A CA 1
ATOM 903 C C . GLU A 1 114 ? 16.587 6.540 -0.218 1.00 86.06 114 GLU A C 1
ATOM 905 O O . GLU A 1 114 ? 17.363 7.200 -0.913 1.00 86.06 114 GLU A O 1
ATOM 910 N N . GLN A 1 115 ? 15.949 5.469 -0.694 1.00 83.62 115 GLN A N 1
ATOM 911 C CA . GLN A 1 115 ? 16.080 5.003 -2.077 1.00 83.62 115 GLN A CA 1
ATOM 912 C C . GLN A 1 115 ? 15.375 5.932 -3.074 1.00 83.62 115 GLN A C 1
ATOM 914 O O . GLN A 1 115 ? 15.769 6.029 -4.242 1.00 83.62 115 GLN A O 1
ATOM 919 N N . MET A 1 116 ? 14.337 6.637 -2.626 1.00 81.44 116 MET A N 1
ATOM 920 C CA . MET A 1 116 ? 13.597 7.587 -3.438 1.00 81.44 116 MET A CA 1
ATOM 921 C C . MET A 1 116 ? 14.434 8.847 -3.697 1.00 81.44 116 MET A C 1
ATOM 923 O O . MET A 1 116 ? 14.666 9.686 -2.831 1.00 81.44 116 MET A O 1
ATOM 927 N N . SER A 1 117 ? 14.874 9.024 -4.942 1.00 71.56 117 SER A N 1
ATOM 928 C CA . SER A 1 117 ? 15.678 10.185 -5.330 1.00 71.56 117 SER A CA 1
ATOM 929 C C . SER A 1 117 ? 14.835 11.443 -5.599 1.00 71.56 117 SER A C 1
ATOM 931 O O . SER A 1 117 ? 13.761 11.407 -6.210 1.00 71.56 117 SER A O 1
ATOM 933 N N . GLY A 1 118 ? 15.365 12.605 -5.205 1.00 78.44 118 GLY A N 1
ATOM 934 C CA . GLY A 1 118 ? 14.814 13.920 -5.548 1.00 78.44 118 GLY A CA 1
ATOM 935 C C . GLY A 1 118 ? 13.883 14.522 -4.490 1.00 78.44 118 GLY A C 1
ATOM 936 O O . GLY A 1 118 ? 14.028 14.281 -3.296 1.00 78.44 118 GLY A O 1
ATOM 937 N N . LYS A 1 119 ? 12.958 15.382 -4.937 1.00 80.75 119 LYS A N 1
ATOM 938 C CA . LYS A 1 119 ? 12.081 16.172 -4.052 1.00 80.75 119 LYS A CA 1
ATOM 939 C C . LYS A 1 119 ? 11.087 15.314 -3.264 1.00 80.75 119 LYS A C 1
ATOM 941 O O . LYS A 1 119 ? 10.821 15.643 -2.115 1.00 80.75 119 LYS A O 1
ATOM 946 N N . GLU A 1 120 ? 10.605 14.221 -3.852 1.00 79.50 120 GLU A N 1
ATOM 947 C CA . GLU A 1 120 ? 9.626 13.335 -3.210 1.00 79.50 120 GLU A CA 1
ATOM 948 C C . GLU A 1 120 ? 10.246 12.501 -2.082 1.00 79.50 120 GLU A C 1
ATOM 950 O O . GLU A 1 120 ? 9.652 12.413 -1.016 1.00 79.50 120 GLU A O 1
ATOM 955 N N . GLY A 1 121 ? 11.490 12.021 -2.221 1.00 81.38 121 GLY A N 1
ATOM 956 C CA . GLY A 1 121 ? 12.189 11.348 -1.112 1.00 81.38 121 GLY A CA 1
ATOM 957 C C . GLY A 1 121 ? 12.423 12.284 0.076 1.00 81.38 121 GLY A C 1
ATOM 958 O O . GLY A 1 121 ? 12.159 11.935 1.223 1.00 81.38 121 GLY A O 1
ATOM 959 N N . LEU A 1 122 ? 12.801 13.539 -0.198 1.00 83.12 122 LEU A N 1
ATOM 960 C CA . LEU A 1 122 ? 12.906 14.585 0.828 1.00 83.12 122 LEU A CA 1
ATOM 961 C C . LEU A 1 122 ? 11.553 14.947 1.456 1.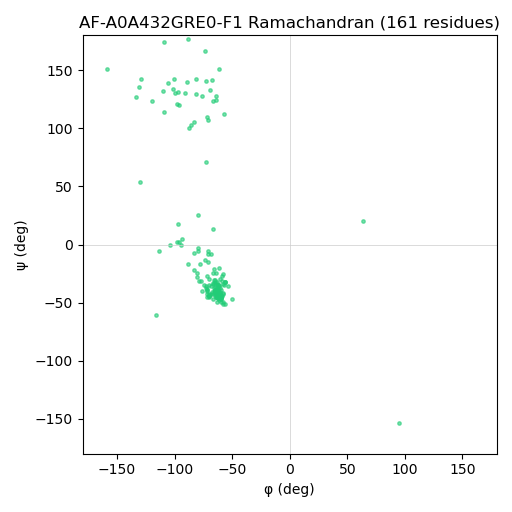00 83.12 122 LEU A C 1
ATOM 963 O O . LEU A 1 122 ? 11.510 15.373 2.611 1.00 83.12 122 LEU A O 1
ATOM 967 N N . ARG A 1 123 ? 10.457 14.839 0.698 1.00 84.38 123 ARG A N 1
ATOM 968 C CA . ARG A 1 123 ? 9.095 15.055 1.195 1.00 84.38 123 ARG A CA 1
ATOM 969 C C . ARG A 1 123 ? 8.679 13.901 2.105 1.00 84.38 123 ARG A C 1
ATOM 971 O O . ARG A 1 123 ? 8.223 14.169 3.210 1.00 84.38 123 ARG A O 1
ATOM 978 N N . LEU A 1 124 ? 8.931 12.655 1.702 1.00 86.00 124 LEU A N 1
ATOM 979 C CA . LEU A 1 124 ? 8.640 11.466 2.500 1.00 86.00 124 LEU A CA 1
ATOM 980 C C . LEU A 1 124 ? 9.445 11.443 3.804 1.00 86.00 124 LEU A C 1
ATOM 982 O O . LEU A 1 124 ? 8.866 11.256 4.864 1.00 86.00 124 LEU A O 1
ATOM 986 N N . GLN A 1 125 ? 10.745 11.750 3.770 1.00 86.12 125 GLN A N 1
ATOM 987 C CA . GLN A 1 125 ? 11.566 11.847 4.987 1.00 86.12 125 GLN A CA 1
ATOM 988 C C . GLN A 1 125 ? 11.055 12.896 5.986 1.00 86.12 125 GLN A C 1
ATOM 990 O O . GLN A 1 125 ? 11.225 12.735 7.189 1.00 86.12 125 GLN A O 1
ATOM 995 N N . LYS A 1 126 ? 10.441 13.986 5.506 1.00 86.69 126 LYS A N 1
ATOM 996 C CA . LYS A 1 126 ? 9.821 15.000 6.376 1.00 86.69 126 LYS A CA 1
ATOM 997 C C . LYS A 1 126 ? 8.476 14.551 6.934 1.00 86.69 126 LYS A C 1
ATOM 999 O O . LYS A 1 126 ? 8.106 15.003 8.013 1.00 86.69 126 LYS A O 1
ATOM 1004 N N . LEU A 1 127 ? 7.755 13.734 6.173 1.00 86.50 127 LEU A N 1
ATOM 1005 C CA . LEU A 1 127 ? 6.462 13.176 6.549 1.00 86.50 127 LEU A CA 1
ATOM 1006 C C . LEU A 1 127 ? 6.616 12.056 7.587 1.00 86.50 127 LEU A C 1
ATOM 1008 O O . LEU A 1 127 ? 5.764 11.907 8.458 1.00 86.50 127 LEU A O 1
ATOM 1012 N N . LEU A 1 128 ? 7.696 11.272 7.492 1.00 88.25 128 LEU A N 1
ATOM 1013 C CA . LEU A 1 128 ? 7.910 10.109 8.343 1.00 88.25 128 LEU A CA 1
ATOM 1014 C C . LEU A 1 128 ? 8.063 10.504 9.820 1.00 88.25 128 LEU A C 1
ATOM 1016 O O . LEU A 1 128 ? 8.938 11.308 10.166 1.00 88.25 128 LEU A O 1
ATOM 1020 N N . PRO A 1 129 ? 7.239 9.933 10.715 1.00 86.50 129 PRO A N 1
ATOM 1021 C CA . PRO A 1 129 ? 7.377 10.157 12.141 1.00 86.50 129 PRO A CA 1
ATOM 1022 C C . PRO A 1 129 ? 8.584 9.408 12.716 1.00 86.50 129 PRO A C 1
ATOM 1024 O O . PRO A 1 129 ? 9.158 8.513 12.101 1.00 86.50 129 PRO A O 1
ATOM 1027 N N . LYS A 1 130 ? 8.960 9.761 13.950 1.00 83.19 130 LYS A N 1
ATOM 1028 C CA . LYS A 1 130 ? 10.033 9.072 14.689 1.00 83.19 130 LYS A CA 1
ATOM 1029 C C . LYS A 1 130 ? 9.563 7.805 15.394 1.00 83.19 130 LYS A C 1
ATOM 1031 O O . LYS A 1 130 ? 10.385 6.966 15.744 1.00 83.19 130 LYS A O 1
ATOM 1036 N N . GLU A 1 131 ? 8.265 7.698 15.650 1.00 83.19 131 GLU A N 1
ATOM 1037 C CA . GLU A 1 131 ? 7.665 6.582 16.365 1.00 83.19 131 GLU A CA 1
ATOM 1038 C C . GLU A 1 131 ? 6.485 6.025 15.570 1.00 83.19 131 GLU A C 1
ATOM 1040 O O . GLU A 1 131 ? 5.701 6.767 14.982 1.00 83.19 131 GLU A O 1
ATOM 1045 N N . VAL A 1 132 ? 6.332 4.702 15.602 1.00 82.56 132 VAL A N 1
ATOM 1046 C CA . VAL A 1 132 ? 5.287 3.965 14.870 1.00 82.56 132 VAL A CA 1
ATOM 1047 C C . VAL A 1 132 ? 3.882 4.428 15.259 1.00 82.56 132 VAL A C 1
ATOM 1049 O O . VAL A 1 132 ? 2.988 4.490 14.424 1.00 82.56 132 VAL A O 1
ATOM 1052 N N . LYS A 1 133 ? 3.693 4.804 16.529 1.00 79.06 133 LYS A N 1
ATOM 1053 C CA . LYS A 1 133 ? 2.414 5.290 17.070 1.00 79.06 133 LYS A CA 1
ATOM 1054 C C . LYS A 1 133 ? 1.905 6.569 16.390 1.00 79.06 133 LYS A C 1
ATOM 1056 O O . LYS A 1 133 ? 0.721 6.871 16.486 1.00 79.06 133 LYS A O 1
ATOM 1061 N N . ASP A 1 134 ? 2.796 7.312 15.736 1.00 81.06 134 ASP A N 1
ATOM 1062 C CA . ASP A 1 134 ? 2.482 8.576 15.077 1.00 81.06 134 ASP A CA 1
ATOM 1063 C C . ASP A 1 134 ? 2.206 8.390 13.565 1.00 81.06 134 ASP A C 1
ATOM 1065 O O . ASP A 1 134 ? 1.914 9.369 12.878 1.00 81.06 134 ASP A O 1
ATOM 1069 N N . LEU A 1 135 ? 2.242 7.150 13.043 1.00 81.81 135 LEU A N 1
ATOM 1070 C CA . LEU A 1 135 ? 1.756 6.784 11.699 1.00 81.81 135 LEU A CA 1
ATOM 1071 C C . LEU A 1 135 ? 0.218 6.803 11.668 1.00 81.81 135 LEU A C 1
ATOM 1073 O O . LEU A 1 135 ? -0.448 5.768 11.655 1.00 81.81 135 LEU A O 1
ATOM 1077 N N . ASN A 1 136 ? -0.341 8.008 11.719 1.00 78.25 136 ASN A N 1
ATOM 1078 C CA . ASN A 1 136 ? -1.778 8.257 11.785 1.00 78.25 136 ASN A CA 1
ATOM 1079 C C . ASN A 1 136 ? -2.433 8.354 10.391 1.00 78.25 136 ASN A C 1
ATOM 1081 O O . ASN A 1 136 ? -1.766 8.328 9.358 1.00 78.25 136 ASN A O 1
ATOM 1085 N N . ASP A 1 137 ? -3.757 8.510 10.361 1.00 78.69 137 ASP A N 1
ATOM 1086 C CA . ASP A 1 137 ? -4.537 8.601 9.116 1.00 78.69 137 ASP A CA 1
ATOM 1087 C C . ASP A 1 137 ? -4.064 9.728 8.180 1.00 78.69 137 ASP A C 1
ATOM 1089 O O . ASP A 1 137 ? -4.133 9.596 6.959 1.00 78.69 137 ASP A O 1
ATOM 1093 N N . MET A 1 138 ? -3.559 10.833 8.739 1.00 77.44 138 MET A N 1
ATOM 1094 C CA . MET A 1 138 ? -3.055 11.970 7.964 1.00 77.44 138 MET A CA 1
ATOM 1095 C C . MET A 1 138 ? -1.751 11.620 7.243 1.00 77.44 138 MET A C 1
ATOM 1097 O O . MET A 1 138 ? -1.615 11.922 6.060 1.00 77.44 138 MET A O 1
ATOM 1101 N N . PHE A 1 139 ? -0.834 10.915 7.918 1.00 85.25 139 PHE A N 1
ATOM 1102 C CA . PHE A 1 139 ? 0.367 10.373 7.282 1.00 85.25 139 PHE A CA 1
ATOM 1103 C C . PHE A 1 139 ? -0.004 9.480 6.093 1.00 85.25 139 PHE A C 1
ATOM 1105 O O . PHE A 1 139 ? 0.500 9.686 4.990 1.00 85.25 139 PHE A O 1
ATOM 1112 N N . TRP A 1 140 ? -0.911 8.519 6.296 1.00 82.81 140 TRP A N 1
ATOM 1113 C CA . TRP A 1 140 ? -1.280 7.565 5.247 1.00 82.81 140 TRP A CA 1
ATOM 1114 C C . TRP A 1 140 ? -1.977 8.230 4.063 1.00 82.81 140 TRP A C 1
ATOM 1116 O O . TRP A 1 140 ? -1.749 7.830 2.924 1.00 82.81 140 TRP A O 1
ATOM 1126 N N . MET A 1 141 ? -2.770 9.275 4.307 1.00 78.06 141 MET A N 1
ATOM 1127 C CA . MET A 1 141 ? -3.389 10.071 3.248 1.00 78.06 141 MET A CA 1
ATOM 1128 C C . MET A 1 141 ? -2.344 10.788 2.383 1.00 78.06 141 MET A C 1
ATOM 1130 O O . MET A 1 141 ? -2.388 10.690 1.158 1.00 78.06 141 MET A O 1
ATOM 1134 N N . GLU A 1 142 ? -1.385 11.476 3.006 1.00 79.94 142 GLU A N 1
ATOM 1135 C CA . GLU A 1 142 ? -0.326 12.189 2.280 1.00 79.94 142 GLU A CA 1
ATOM 1136 C C . GLU A 1 142 ? 0.643 11.230 1.574 1.00 79.94 142 GLU A C 1
ATOM 1138 O O . GLU A 1 142 ? 1.113 11.506 0.467 1.00 79.94 142 GLU A O 1
ATOM 1143 N N . PHE A 1 143 ? 0.929 10.084 2.195 1.00 85.06 143 PHE A N 1
ATOM 1144 C CA . PHE A 1 143 ? 1.732 9.025 1.593 1.00 85.06 143 PHE A CA 1
ATOM 1145 C C . PHE A 1 143 ? 1.056 8.447 0.346 1.00 85.06 143 PHE A C 1
ATOM 1147 O O . PHE A 1 143 ? 1.702 8.288 -0.688 1.00 85.06 143 PHE A O 1
ATOM 1154 N N . GLU A 1 144 ? -0.249 8.186 0.417 1.00 82.25 144 GLU A N 1
ATOM 1155 C CA . GLU A 1 144 ? -1.032 7.655 -0.696 1.00 82.25 144 GLU A CA 1
ATOM 1156 C C . GLU A 1 144 ? -1.107 8.638 -1.874 1.00 82.25 144 GLU A C 1
ATOM 1158 O O . GLU A 1 144 ? -0.932 8.239 -3.025 1.00 82.25 144 GLU A O 1
ATOM 1163 N N . GLU A 1 145 ? -1.284 9.935 -1.606 1.00 79.44 145 GLU A N 1
ATOM 1164 C CA . GLU A 1 145 ? -1.240 10.981 -2.638 1.00 79.44 145 GLU A CA 1
ATOM 1165 C C . GLU A 1 145 ? 0.133 11.031 -3.334 1.00 79.44 145 GLU A C 1
ATOM 1167 O O . GLU A 1 145 ? 0.235 11.137 -4.564 1.00 79.44 145 GLU A O 1
ATOM 1172 N N . MET A 1 146 ? 1.212 10.920 -2.551 1.00 82.25 146 MET A N 1
ATOM 1173 C CA . MET A 1 146 ? 2.573 10.866 -3.079 1.00 82.25 146 MET A CA 1
ATOM 1174 C C . MET A 1 146 ? 2.788 9.616 -3.937 1.00 82.25 146 MET A C 1
ATOM 1176 O O . MET A 1 146 ? 3.327 9.722 -5.041 1.00 82.25 146 MET A O 1
ATOM 1180 N N . ARG A 1 147 ? 2.333 8.449 -3.465 1.00 81.81 147 ARG A N 1
ATOM 1181 C CA . ARG A 1 147 ? 2.394 7.178 -4.197 1.00 81.81 147 ARG A CA 1
ATOM 1182 C C . ARG A 1 147 ? 1.657 7.281 -5.529 1.00 81.81 147 ARG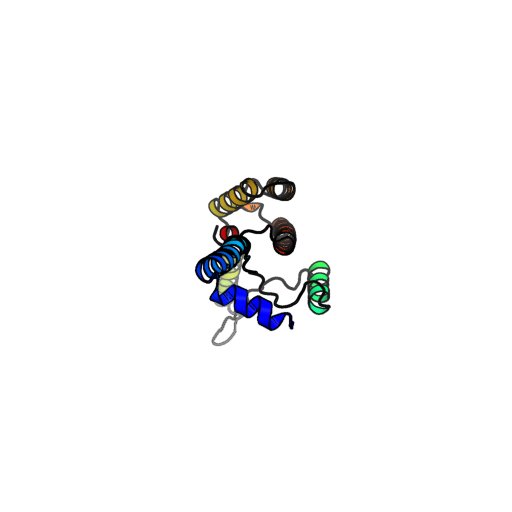 A C 1
ATOM 1184 O O . ARG A 1 147 ? 2.248 6.973 -6.558 1.00 81.81 147 ARG A O 1
ATOM 1191 N N . GLU A 1 148 ? 0.421 7.780 -5.536 1.00 77.88 148 GLU A N 1
ATOM 1192 C CA . GLU A 1 148 ? -0.379 7.948 -6.756 1.00 77.88 148 GLU A CA 1
ATOM 1193 C C . GLU A 1 148 ? 0.301 8.904 -7.752 1.00 77.88 148 GLU A C 1
ATOM 1195 O O . GLU A 1 148 ? 0.364 8.628 -8.952 1.00 77.88 148 GLU A O 1
ATOM 1200 N N . THR A 1 149 ? 0.885 10.002 -7.264 1.00 78.12 149 THR A N 1
ATOM 1201 C CA . THR A 1 149 ? 1.661 10.933 -8.101 1.00 78.12 149 THR A CA 1
ATOM 1202 C C . THR A 1 149 ? 2.874 10.239 -8.728 1.00 78.12 149 THR A C 1
ATOM 1204 O O . THR A 1 149 ? 3.095 10.330 -9.937 1.00 78.12 149 THR A O 1
ATOM 1207 N N . LEU A 1 150 ? 3.640 9.493 -7.929 1.00 80.38 150 LEU A N 1
ATOM 1208 C CA . LEU A 1 150 ? 4.819 8.761 -8.389 1.00 80.38 150 LEU A CA 1
ATOM 1209 C C . LEU A 1 150 ? 4.462 7.631 -9.357 1.00 80.38 150 LEU A C 1
ATOM 1211 O O . LEU A 1 150 ? 5.195 7.413 -10.319 1.00 80.38 150 LEU A O 1
ATOM 1215 N N . GLU A 1 151 ? 3.354 6.925 -9.149 1.00 79.56 151 GLU A N 1
ATOM 1216 C CA . GLU A 1 151 ? 2.856 5.906 -10.076 1.00 79.56 151 GLU A CA 1
ATOM 1217 C C . GLU A 1 151 ? 2.482 6.520 -11.425 1.00 79.56 151 GLU A C 1
ATOM 1219 O O . GLU A 1 151 ? 2.925 6.025 -12.464 1.00 79.56 151 GLU A O 1
ATOM 1224 N N . ASN A 1 152 ? 1.777 7.654 -11.418 1.00 73.56 152 ASN A N 1
ATOM 1225 C CA . ASN A 1 152 ? 1.414 8.384 -12.635 1.00 73.56 152 ASN A CA 1
ATOM 1226 C C . ASN A 1 152 ? 2.645 8.891 -13.410 1.00 73.56 152 ASN A C 1
ATOM 1228 O O . ASN A 1 152 ? 2.654 8.891 -14.642 1.00 73.56 152 ASN A O 1
ATOM 1232 N N . GLU A 1 153 ? 3.711 9.287 -12.710 1.00 78.00 153 GLU A N 1
ATOM 1233 C CA . GLU A 1 153 ? 4.998 9.660 -13.315 1.00 78.00 153 GLU A CA 1
ATOM 1234 C C . GLU A 1 153 ? 5.869 8.442 -13.691 1.00 78.00 153 GLU A C 1
ATOM 1236 O O . GLU A 1 153 ? 6.950 8.581 -14.275 1.00 78.00 153 GLU A O 1
ATOM 1241 N N . GLY A 1 154 ? 5.438 7.228 -13.337 1.00 75.38 154 GLY A N 1
ATOM 1242 C CA . GLY A 1 154 ? 6.213 5.996 -13.448 1.00 75.38 154 GLY A CA 1
ATOM 1243 C C . GLY A 1 154 ? 7.471 5.988 -12.570 1.00 75.38 154 GLY A C 1
ATOM 1244 O O . GLY A 1 154 ? 8.425 5.274 -12.860 1.00 75.38 154 GLY A O 1
ATOM 1245 N N . ARG A 1 155 ? 7.555 6.815 -11.540 1.00 77.81 155 ARG A N 1
ATOM 1246 C CA . ARG A 1 155 ? 8.701 6.886 -10.625 1.00 77.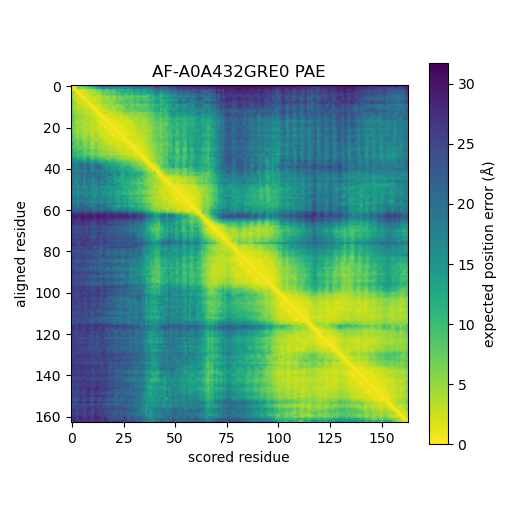81 155 ARG A CA 1
ATOM 1247 C C . ARG A 1 155 ? 8.520 6.023 -9.375 1.00 77.81 155 ARG A C 1
ATOM 1249 O O . ARG A 1 155 ? 9.431 5.973 -8.556 1.00 77.81 155 ARG A O 1
ATOM 1256 N N . TRP A 1 156 ? 7.383 5.340 -9.259 1.00 79.62 156 TRP A N 1
ATOM 1257 C CA . TRP A 1 156 ? 7.147 4.283 -8.280 1.00 79.62 156 TRP A CA 1
ATOM 1258 C C . TRP A 1 156 ? 7.733 2.949 -8.760 1.00 79.62 156 TRP A C 1
ATOM 1260 O O . TRP A 1 156 ? 7.480 2.530 -9.894 1.00 79.62 156 TRP A O 1
ATOM 1270 N N . PHE A 1 157 ? 8.522 2.284 -7.914 1.00 76.62 157 PHE A N 1
ATOM 1271 C CA . PHE A 1 157 ? 9.151 1.004 -8.244 1.00 76.62 157 PHE A CA 1
ATOM 1272 C C . PHE A 1 157 ? 8.380 -0.164 -7.608 1.00 76.62 157 PHE A C 1
ATOM 1274 O O . PHE A 1 157 ? 8.095 -0.110 -6.415 1.00 76.62 157 PHE A O 1
ATOM 1281 N N . PRO A 1 158 ? 8.090 -1.253 -8.350 1.00 70.81 158 PRO A N 1
ATOM 1282 C CA . PRO A 1 158 ? 7.359 -2.406 -7.813 1.00 70.81 158 PRO A CA 1
ATOM 1283 C C . PRO A 1 158 ? 8.013 -3.076 -6.596 1.00 70.81 158 PRO A C 1
ATOM 1285 O O . PRO A 1 158 ? 7.317 -3.699 -5.803 1.00 70.81 158 PRO A O 1
ATOM 1288 N N . GLU A 1 159 ? 9.334 -2.947 -6.441 1.00 73.44 159 GLU A N 1
ATOM 1289 C CA . GLU A 1 159 ? 10.101 -3.478 -5.303 1.00 73.44 159 GLU A CA 1
ATOM 1290 C C . GLU A 1 159 ? 9.636 -2.878 -3.965 1.00 73.44 159 GLU A C 1
ATOM 1292 O O . GLU A 1 159 ? 9.639 -3.563 -2.944 1.00 73.44 159 GLU A O 1
ATOM 1297 N N . TRP A 1 160 ? 9.136 -1.639 -3.979 1.00 74.62 160 TRP A N 1
ATOM 1298 C CA . TRP A 1 160 ? 8.594 -0.963 -2.799 1.00 74.62 160 TRP A CA 1
ATOM 1299 C C . TRP A 1 160 ? 7.228 -1.490 -2.356 1.00 74.62 160 TRP A C 1
ATOM 1301 O O . TRP A 1 160 ? 6.817 -1.215 -1.241 1.00 74.62 160 TRP A O 1
ATOM 1311 N N . ASN A 1 161 ? 6.541 -2.280 -3.188 1.00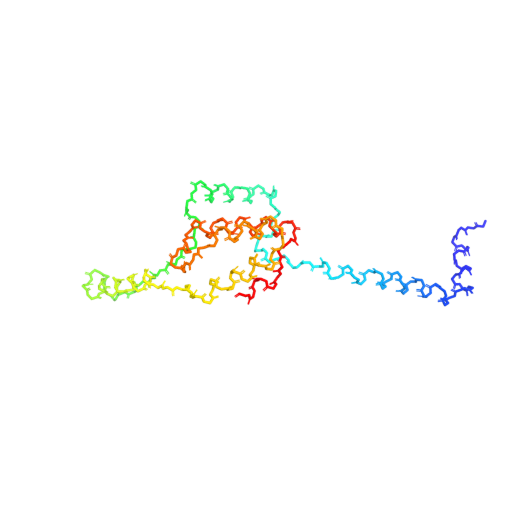 67.50 161 ASN A N 1
ATOM 1312 C CA . ASN A 1 161 ? 5.298 -2.954 -2.793 1.00 67.50 161 ASN A CA 1
ATOM 1313 C C . ASN A 1 161 ? 5.557 -4.267 -2.030 1.00 67.50 161 ASN A C 1
ATOM 1315 O O . ASN A 1 161 ? 4.607 -4.926 -1.612 1.00 67.50 161 ASN A O 1
ATOM 1319 N N . SER A 1 162 ? 6.821 -4.699 -1.948 1.00 61.25 162 SER A N 1
ATOM 1320 C CA . SER A 1 162 ? 7.239 -5.962 -1.320 1.00 61.25 162 SER A CA 1
ATOM 1321 C C . SER A 1 162 ? 8.083 -5.785 -0.056 1.00 61.25 162 SER A C 1
ATOM 1323 O O . SER A 1 162 ? 8.425 -6.787 0.574 1.00 61.25 162 SER A O 1
ATOM 1325 N N . LEU A 1 163 ? 8.428 -4.534 0.260 1.00 55.66 163 LEU A N 1
ATOM 1326 C CA . LEU A 1 163 ? 9.033 -4.102 1.519 1.00 55.66 163 LEU A CA 1
ATOM 1327 C C . LEU A 1 163 ? 7.925 -3.801 2.526 1.00 55.66 163 LEU A C 1
ATOM 1329 O O . LEU A 1 163 ? 8.152 -4.126 3.706 1.00 55.66 163 LEU A O 1
#

Solvent-accessible surface area (backbone atoms only — not comparable to full-atom values): 10162 Å² total; per-residue (Å²): 133,62,72,67,60,54,53,53,52,46,50,72,74,38,50,70,60,52,52,49,51,53,50,50,56,57,56,66,52,54,68,58,61,76,70,66,74,84,80,85,65,89,64,92,63,59,75,86,37,68,70,48,47,51,51,52,49,47,50,75,78,33,90,76,79,62,93,76,86,86,84,86,83,90,55,98,83,59,63,92,39,70,71,50,47,51,50,51,49,54,50,52,52,51,58,76,68,55,75,85,73,46,69,66,55,52,50,41,53,48,52,51,26,69,69,37,78,64,72,63,13,59,47,44,57,69,63,55,63,96,48,61,90,63,72,40,74,68,51,55,52,56,50,49,54,49,49,54,52,28,49,76,71,63,71,55,58,78,70,70,79,75,100

Mean predicted aligned error: 13.59 Å

Foldseek 3Di:
DDPVVVVVVCCVVCVVVVVVVVVVVVVVCVVVVVLDDDQPDPDPDDCPDPVNVVVVVCVVVDVPPDDDDDDDDDDPPDCPDPVNVVVVVVVVVCVVPDDPDDPVNLVLQLVVLVVQDDDLSVVSVVLRDPDSVPCDPVSVVVVVVSQVVCSVVVNDDVVSVVD

pLDDT: mean 80.69, std 9.06, range [49.12, 96.0]